Protein AF-A0A497CGJ6-F1 (afdb_monomer)

Radius of gyration: 29.82 Å; Cα contacts (8 Å, |Δi|>4): 47; chains: 1; bounding box: 66×27×75 Å

Sequence (103 aa):
MKKNKIKKVLIIVSIIITTILCTGYFGLKYLQHQLEKRITGCELESTNFLTRLPFEYINNWIVIKVKVAGSEKEFPFIFDTGAQTVLLDSLLNEIGSENYQSF

Foldseek 3Di:
DVVVVVVVVVVVVVVVVVVVVVVVVVVVVVVVVVVVCVVPPDPPPPVDPPDDFDWDQDPNFTWGWDDPLPDPHTDIDTDDPPDPFGDCPVVCVVPPVPRDDTD

pLDDT: mean 78.54, std 15.22, range [44.38, 96.25]

Solvent-accessible surface area (backbone atoms only — not comparable to full-atom values): 6709 Å² total; per-residue (Å²): 118,68,69,64,53,54,54,53,52,53,51,53,54,48,52,53,52,53,51,54,52,49,53,50,52,53,51,50,53,50,50,51,53,54,48,51,58,61,72,62,68,67,83,78,81,65,91,71,79,85,80,87,81,76,71,44,79,57,96,89,37,49,33,34,72,44,61,57,93,85,42,93,60,69,43,84,41,74,72,56,93,85,57,92,64,88,88,50,82,84,49,45,80,76,71,51,75,86,72,73,76,86,127

Secondary structure (DSSP, 8-state):
-HHHHHHHHHHHHHHHHHHHHHHHHHHHHHHHHHHHHHHT------S-------EEEETTEEEEEEE-TT-SSEEEEE--TT-SS---TTTHHHH-GGG----

Nearest PDB structures (foldseek):
  6o5b-assembly1_I  TM=5.246E-01  e=5.289E-01  Homo sapiens
  4xsj-assembly1_A  TM=4.040E-01  e=7.290E-01  Tequatrovirus T4
  5tuv-assembly3_A  TM=3.545E-01  e=9.498E+00  Homo sapiens

Mean predicted aligned error: 16.18 Å

Structure (mmCIF, N/CA/C/O backbone):
data_AF-A0A497CGJ6-F1
#
_entry.id   AF-A0A497CGJ6-F1
#
loop_
_atom_site.group_PDB
_atom_site.id
_atom_site.type_symbol
_atom_site.label_atom_id
_atom_site.label_alt_id
_atom_site.label_comp_id
_atom_site.label_asym_id
_atom_site.label_entity_id
_atom_site.label_seq_id
_atom_site.pdbx_PDB_ins_code
_atom_site.Cartn_x
_atom_site.Cartn_y
_atom_site.Cartn_z
_atom_site.occupancy
_atom_site.B_iso_or_equiv
_atom_site.auth_seq_id
_atom_site.auth_comp_id
_atom_site.auth_asym_id
_atom_site.auth_atom_id
_atom_site.pdbx_PDB_model_num
ATOM 1 N N . MET A 1 1 ? -47.723 1.012 46.953 1.00 55.25 1 MET A N 1
ATOM 2 C CA . MET A 1 1 ? -46.351 0.504 47.223 1.00 55.25 1 MET A CA 1
ATOM 3 C C . MET A 1 1 ? -45.653 -0.178 46.028 1.00 55.25 1 MET A C 1
ATOM 5 O O . MET A 1 1 ? -44.461 0.043 45.854 1.00 55.25 1 MET A O 1
ATOM 9 N N . LYS A 1 2 ? -46.346 -0.963 45.177 1.00 63.84 2 LYS A N 1
ATOM 10 C CA . LYS A 1 2 ? -45.746 -1.675 44.016 1.00 63.84 2 LYS A CA 1
ATOM 11 C C . LYS A 1 2 ? -45.122 -0.766 42.934 1.00 63.84 2 LYS A C 1
ATOM 13 O O . LYS A 1 2 ? -44.009 -1.038 42.500 1.00 63.84 2 LYS A O 1
ATOM 18 N N . LYS A 1 3 ? -45.776 0.343 42.547 1.00 71.56 3 LYS A N 1
ATOM 19 C CA . LYS A 1 3 ? -45.283 1.268 41.494 1.00 71.56 3 LYS A CA 1
ATOM 20 C C . LYS A 1 3 ? -43.902 1.874 41.793 1.00 71.56 3 LYS A C 1
ATOM 22 O O . LYS A 1 3 ? -43.073 1.963 40.894 1.00 71.56 3 LYS A O 1
ATOM 27 N N . ASN A 1 4 ? -43.624 2.230 43.049 1.00 76.69 4 ASN A N 1
ATOM 28 C CA . ASN A 1 4 ? -42.337 2.826 43.434 1.00 76.69 4 ASN A CA 1
ATOM 29 C C . ASN A 1 4 ? -41.193 1.801 43.412 1.00 76.69 4 ASN A C 1
ATOM 31 O O . ASN A 1 4 ? -40.062 2.165 43.107 1.00 76.69 4 ASN A O 1
ATOM 35 N N . LYS A 1 5 ? -41.483 0.519 43.681 1.00 82.38 5 LYS A N 1
ATOM 36 C CA . LYS A 1 5 ? -40.503 -0.568 43.530 1.00 82.38 5 LYS A CA 1
ATOM 37 C C . LYS A 1 5 ? -40.175 -0.816 42.053 1.00 82.38 5 LYS A C 1
ATOM 39 O O . LYS A 1 5 ? -39.005 -0.907 41.713 1.00 82.38 5 LYS A O 1
ATOM 44 N N . ILE A 1 6 ? -41.184 -0.821 41.178 1.00 87.81 6 ILE A N 1
ATOM 45 C CA . ILE A 1 6 ? -40.997 -0.993 39.724 1.00 87.81 6 ILE A CA 1
ATOM 46 C C . ILE A 1 6 ? -40.181 0.164 39.128 1.00 87.81 6 ILE A C 1
ATOM 48 O O . ILE A 1 6 ? -39.231 -0.082 38.391 1.00 87.81 6 ILE A O 1
ATOM 52 N N . LYS A 1 7 ? -40.477 1.421 39.501 1.00 86.50 7 LYS A N 1
ATOM 53 C CA . LYS A 1 7 ? -39.675 2.581 39.069 1.00 86.50 7 LYS A CA 1
ATOM 54 C C . LYS A 1 7 ? -38.205 2.462 39.485 1.00 86.50 7 LYS A C 1
ATOM 56 O O . LYS A 1 7 ? -37.333 2.728 38.670 1.00 86.50 7 LYS A O 1
ATOM 61 N N . LYS A 1 8 ? -37.923 2.031 40.721 1.00 87.50 8 LYS A N 1
ATOM 62 C CA . LYS A 1 8 ? -36.540 1.827 41.191 1.00 87.50 8 LYS A CA 1
ATOM 63 C C . LYS A 1 8 ? -35.803 0.758 40.379 1.00 87.50 8 LYS A C 1
ATOM 65 O O . LYS A 1 8 ? -34.655 0.977 40.018 1.00 87.50 8 LYS A O 1
ATOM 70 N N . VAL A 1 9 ? -36.466 -0.352 40.048 1.00 90.81 9 VAL A N 1
ATOM 71 C CA . VAL A 1 9 ? -35.876 -1.409 39.207 1.00 90.81 9 VAL A CA 1
ATOM 72 C C . VAL A 1 9 ? -35.558 -0.889 37.803 1.00 90.81 9 VAL A C 1
ATOM 74 O O . VAL A 1 9 ? -34.457 -1.117 37.315 1.00 90.81 9 VAL A O 1
ATOM 77 N N . LEU A 1 10 ? -36.467 -0.129 37.181 1.00 91.81 10 LEU A N 1
ATOM 78 C CA . LEU A 1 10 ? -36.228 0.457 35.855 1.00 91.81 10 LEU A CA 1
ATOM 79 C C . LEU A 1 10 ? -35.037 1.426 35.841 1.00 91.81 10 LEU A C 1
ATOM 81 O O . LEU A 1 10 ? -34.261 1.417 34.890 1.00 91.81 10 LEU A O 1
ATOM 85 N N . ILE A 1 11 ? -34.855 2.219 36.902 1.00 93.62 11 ILE A N 1
ATOM 86 C CA . ILE A 1 11 ? -33.701 3.123 37.033 1.00 93.62 11 ILE A CA 1
ATOM 87 C C . ILE A 1 11 ? -32.395 2.325 37.117 1.00 93.62 11 ILE A C 1
ATOM 89 O O . ILE A 1 11 ? -31.438 2.655 36.425 1.00 93.62 11 ILE A O 1
ATOM 93 N N . ILE A 1 12 ? -32.357 1.249 37.909 1.00 93.19 12 ILE A N 1
ATOM 94 C CA . ILE A 1 12 ? -31.159 0.402 38.040 1.00 93.19 12 ILE A CA 1
ATOM 95 C C . ILE A 1 12 ? -30.808 -0.249 36.697 1.00 93.19 12 ILE A C 1
ATOM 97 O O . ILE A 1 12 ? -29.654 -0.205 36.277 1.00 93.19 12 ILE A O 1
ATOM 101 N N . VAL A 1 13 ? -31.800 -0.798 35.991 1.00 94.00 13 VAL A N 1
ATOM 102 C CA . VAL A 1 13 ? -31.595 -1.403 34.665 1.00 94.00 13 VAL A CA 1
ATOM 103 C C . VAL A 1 13 ? -31.092 -0.367 33.660 1.00 94.00 13 VAL A C 1
ATOM 105 O O . VAL A 1 13 ? -30.150 -0.642 32.922 1.00 94.00 13 VAL A O 1
ATOM 108 N N . SER A 1 14 ? -31.658 0.842 33.671 1.00 94.06 14 SER A N 1
ATOM 109 C CA . SER A 1 14 ? -31.193 1.939 32.820 1.00 94.06 14 SER A CA 1
ATOM 110 C C . SER A 1 14 ? -29.734 2.295 33.101 1.00 94.06 14 SER A C 1
ATOM 112 O O . SER A 1 14 ? -28.964 2.412 32.155 1.00 94.06 14 SER A O 1
ATOM 114 N N . ILE A 1 15 ? -29.326 2.400 34.370 1.00 95.00 15 ILE A N 1
ATOM 115 C CA . ILE A 1 15 ? -27.932 2.691 34.736 1.00 95.00 15 ILE A CA 1
ATOM 116 C C . ILE A 1 15 ? -26.996 1.600 34.209 1.00 95.00 15 ILE A C 1
ATOM 118 O O . ILE A 1 15 ? -25.955 1.920 33.638 1.00 95.00 15 ILE A O 1
ATOM 122 N N . ILE A 1 16 ? -27.371 0.325 34.341 1.00 95.31 16 ILE A N 1
ATOM 123 C CA . ILE A 1 16 ? -26.554 -0.797 33.858 1.00 95.31 16 ILE A CA 1
ATOM 124 C C . ILE A 1 16 ? -26.377 -0.719 32.336 1.00 95.31 16 ILE A C 1
ATOM 126 O O . ILE A 1 16 ? -25.249 -0.791 31.851 1.00 95.31 16 ILE A O 1
ATOM 130 N N . ILE A 1 17 ? -27.464 -0.504 31.590 1.00 95.31 17 ILE A N 1
ATOM 131 C CA . ILE A 1 17 ? -27.425 -0.390 30.124 1.00 95.31 17 ILE A CA 1
ATOM 132 C C . ILE A 1 17 ? -26.540 0.785 29.696 1.00 95.31 17 ILE A C 1
ATOM 134 O O . ILE A 1 17 ? -25.660 0.614 28.854 1.00 95.31 17 ILE A O 1
ATOM 138 N N . THR A 1 18 ? -26.720 1.959 30.304 1.00 94.88 18 THR A N 1
ATOM 139 C CA . THR A 1 18 ? -25.905 3.141 29.993 1.00 94.88 18 THR A CA 1
ATOM 140 C C . THR A 1 18 ? -24.429 2.887 30.287 1.00 94.88 18 THR A C 1
ATOM 142 O O . THR A 1 18 ? -23.571 3.283 29.505 1.00 94.88 18 THR A O 1
ATOM 145 N N . THR A 1 19 ? -24.120 2.177 31.374 1.00 95.25 19 THR A N 1
ATOM 146 C CA . THR A 1 19 ? -22.733 1.849 31.733 1.00 95.25 19 THR A CA 1
ATOM 147 C C . THR A 1 19 ? -22.082 0.955 30.676 1.00 95.25 19 THR A C 1
ATOM 149 O O . THR A 1 19 ? -20.967 1.248 30.249 1.00 95.25 19 THR A O 1
ATOM 152 N N . ILE A 1 20 ? -22.788 -0.080 30.205 1.00 95.62 20 ILE A N 1
ATOM 153 C CA . ILE A 1 20 ? -22.309 -0.996 29.153 1.00 95.62 20 ILE A CA 1
ATOM 154 C C . ILE A 1 20 ? -22.101 -0.255 27.823 1.00 95.62 20 ILE A C 1
ATOM 156 O O . ILE A 1 20 ? -21.100 -0.465 27.139 1.00 95.62 20 ILE A O 1
ATOM 160 N N . LEU A 1 21 ? -23.027 0.636 27.456 1.00 94.75 21 LEU A N 1
ATOM 161 C CA . LEU A 1 21 ? -22.911 1.430 26.230 1.00 94.75 21 LEU A CA 1
ATOM 162 C C . LEU A 1 21 ? -21.726 2.400 26.291 1.00 94.75 21 LEU A C 1
ATOM 164 O O . LEU A 1 21 ? -20.966 2.500 25.327 1.00 94.75 21 LEU A O 1
ATOM 168 N N . CYS A 1 22 ? -21.529 3.076 27.427 1.00 95.19 22 CYS A N 1
ATOM 169 C CA . CYS A 1 22 ? -20.398 3.976 27.626 1.00 95.19 22 CYS A CA 1
ATOM 170 C C . CYS A 1 22 ? -19.062 3.232 27.538 1.00 95.19 22 CYS A C 1
ATOM 172 O O . CYS A 1 22 ? -18.181 3.665 26.797 1.00 95.19 22 CYS A O 1
ATOM 174 N N . THR A 1 23 ? -18.899 2.109 28.246 1.00 94.50 23 THR A N 1
ATOM 175 C CA . THR A 1 23 ? -17.643 1.342 28.200 1.00 94.50 23 THR A CA 1
ATOM 176 C C . THR A 1 23 ? -17.354 0.806 26.799 1.00 94.50 23 THR A C 1
ATOM 178 O O . THR A 1 23 ? -16.214 0.907 26.345 1.00 94.50 23 THR A O 1
ATOM 181 N N . GLY A 1 24 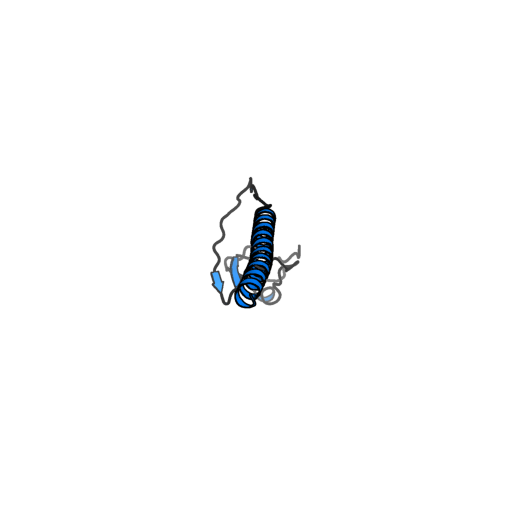? -18.374 0.330 26.078 1.00 94.44 24 GLY A N 1
ATOM 182 C CA . GLY A 1 24 ? -18.246 -0.075 24.677 1.00 94.44 24 GLY A CA 1
ATOM 183 C C . GLY A 1 24 ? -17.797 1.070 23.764 1.00 94.44 24 GLY A C 1
ATOM 184 O O . GLY A 1 24 ? -16.846 0.909 22.999 1.00 94.44 24 GLY A O 1
ATOM 185 N N . TYR A 1 25 ? -18.419 2.247 23.884 1.00 96.25 25 TYR A N 1
ATOM 186 C CA . TYR A 1 25 ? -18.057 3.428 23.092 1.00 96.25 25 TYR A CA 1
ATOM 18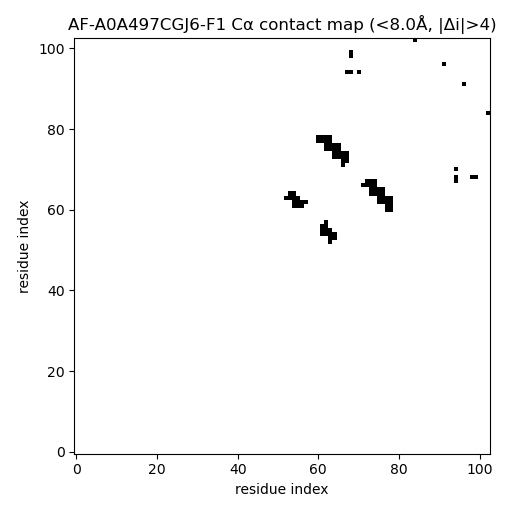7 C C . TYR A 1 25 ? -16.621 3.902 23.365 1.00 96.25 25 TYR A C 1
ATOM 189 O O . TYR A 1 25 ? -15.854 4.132 22.426 1.00 96.25 25 TYR A O 1
ATOM 197 N N . PHE A 1 26 ? -16.225 3.999 24.640 1.00 95.88 26 PHE A N 1
ATOM 198 C CA . PHE A 1 26 ? -14.858 4.372 25.014 1.00 95.88 26 PHE A CA 1
ATOM 199 C C . PHE A 1 26 ? -13.827 3.346 24.529 1.00 95.88 26 PHE A C 1
ATOM 201 O O . PHE A 1 26 ? -12.773 3.741 24.029 1.00 95.88 26 PHE A O 1
ATOM 208 N N . GLY A 1 27 ? -14.137 2.048 24.611 1.00 94.81 27 GLY A N 1
ATOM 209 C CA . GLY A 1 27 ? -13.287 0.985 24.071 1.00 94.81 27 GLY A CA 1
ATOM 210 C C . GLY A 1 27 ? -13.093 1.100 22.557 1.00 94.81 27 GLY A C 1
ATOM 211 O O . GLY A 1 27 ? -11.964 1.009 22.075 1.00 94.81 27 GLY A O 1
ATOM 212 N N . LEU A 1 28 ? -14.167 1.387 21.813 1.00 94.38 28 LEU A N 1
ATOM 213 C CA . LEU A 1 28 ? -14.106 1.577 20.362 1.00 94.38 28 LEU A CA 1
ATOM 214 C C . LEU A 1 28 ? -13.241 2.787 19.986 1.00 94.38 28 LEU A C 1
ATOM 216 O O . LEU A 1 28 ? -12.395 2.694 19.098 1.00 94.38 28 LEU A O 1
ATOM 220 N N . LYS A 1 29 ? -13.410 3.910 20.697 1.00 94.44 29 LYS A N 1
ATOM 221 C CA . LYS A 1 29 ? -12.600 5.120 20.494 1.00 94.44 29 LYS A CA 1
ATOM 222 C C . LYS A 1 29 ? -11.125 4.901 20.820 1.00 94.44 29 LYS A C 1
ATOM 224 O O . LYS A 1 29 ? -10.267 5.380 20.084 1.00 94.44 29 LYS A O 1
ATOM 229 N N . TYR A 1 30 ? -10.826 4.164 21.887 1.00 93.69 30 TYR A N 1
ATOM 230 C CA . TYR A 1 30 ? -9.454 3.799 22.233 1.00 93.69 30 TYR A CA 1
ATOM 231 C C . TYR A 1 30 ? -8.811 2.924 21.151 1.00 93.69 30 TYR A C 1
ATOM 233 O O . TYR A 1 30 ? -7.675 3.177 20.750 1.00 93.69 30 TYR A O 1
ATOM 241 N N . LEU A 1 31 ? -9.547 1.930 20.642 1.00 90.75 31 LEU A N 1
ATOM 242 C CA . LEU A 1 31 ? -9.069 1.067 19.565 1.00 90.75 31 LEU A CA 1
ATOM 243 C C . LEU A 1 31 ? -8.834 1.863 18.276 1.00 90.75 31 LEU A C 1
ATOM 245 O O . LEU A 1 31 ? -7.782 1.707 17.664 1.00 90.75 31 LEU A O 1
ATOM 249 N N . GLN A 1 32 ? -9.764 2.750 17.906 1.00 89.06 32 GLN A N 1
ATOM 250 C CA . GLN A 1 32 ? -9.613 3.638 16.752 1.00 89.06 32 GLN A CA 1
ATOM 251 C C . GLN A 1 32 ? -8.338 4.485 16.870 1.00 89.06 32 GLN A C 1
ATOM 253 O O . GLN A 1 32 ? -7.542 4.513 15.941 1.00 89.06 32 GLN A O 1
ATOM 258 N N . HIS A 1 33 ? -8.094 5.101 18.030 1.00 85.62 33 HIS A N 1
ATOM 259 C CA . HIS A 1 33 ? -6.891 5.909 18.264 1.00 85.62 33 HIS A CA 1
ATOM 260 C C . HIS A 1 33 ? -5.596 5.092 18.179 1.00 85.62 33 HIS A C 1
ATOM 262 O O . HIS A 1 33 ? -4.591 5.552 17.640 1.00 85.62 33 HIS A O 1
ATOM 268 N N . GLN A 1 34 ? -5.600 3.865 18.705 1.00 84.75 34 GLN A N 1
ATOM 269 C CA . GLN A 1 34 ? -4.443 2.970 18.612 1.00 84.75 34 GLN A CA 1
ATOM 270 C C . GLN A 1 34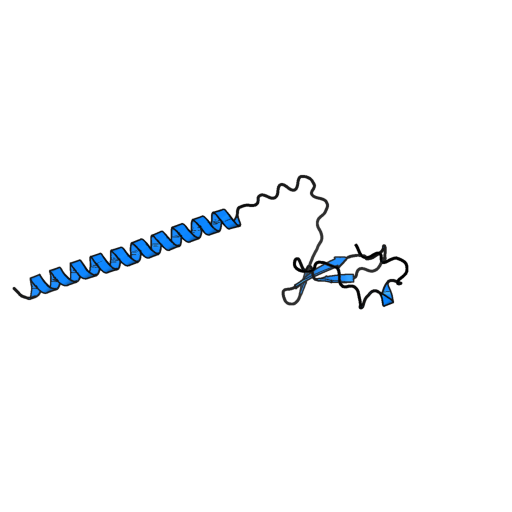 ? -4.197 2.494 17.177 1.00 84.75 34 GLN A C 1
ATOM 272 O O . GLN A 1 34 ? -3.043 2.360 16.773 1.00 84.75 34 GLN A O 1
ATOM 277 N N . LEU A 1 35 ? -5.262 2.248 16.410 1.00 79.56 35 LEU A N 1
ATOM 278 C CA . LEU A 1 35 ? -5.171 1.914 14.991 1.00 79.56 35 LEU A CA 1
ATOM 279 C C . LEU A 1 35 ? -4.641 3.100 14.189 1.00 79.56 35 LEU A C 1
ATOM 281 O O . LEU A 1 35 ? -3.690 2.917 13.440 1.00 79.56 35 LEU A O 1
ATOM 285 N N . GLU A 1 36 ? -5.174 4.304 14.402 1.00 77.06 36 GLU A N 1
ATOM 286 C CA . GLU A 1 36 ? -4.684 5.530 13.765 1.00 77.06 36 GLU A CA 1
ATOM 287 C C . GLU A 1 36 ? -3.189 5.718 14.038 1.00 77.06 36 GLU A C 1
ATOM 289 O O . GLU A 1 36 ? -2.426 5.831 13.088 1.00 77.06 36 GLU A O 1
ATOM 294 N N . LYS A 1 37 ? -2.740 5.609 15.297 1.00 70.31 37 LYS A N 1
ATOM 295 C CA . LYS A 1 37 ? -1.312 5.690 15.661 1.00 70.31 37 LYS A CA 1
ATOM 296 C C . LYS A 1 37 ? -0.427 4.613 15.034 1.00 70.31 37 LYS A C 1
ATOM 298 O O . LYS A 1 37 ? 0.747 4.865 14.783 1.00 70.31 37 LYS A O 1
ATOM 303 N N . ARG A 1 38 ? -0.944 3.395 14.848 1.00 68.31 38 ARG A N 1
ATOM 304 C CA . ARG A 1 38 ? -0.187 2.299 14.220 1.00 68.31 38 ARG A CA 1
ATOM 305 C C . ARG A 1 38 ? -0.141 2.436 12.701 1.00 68.3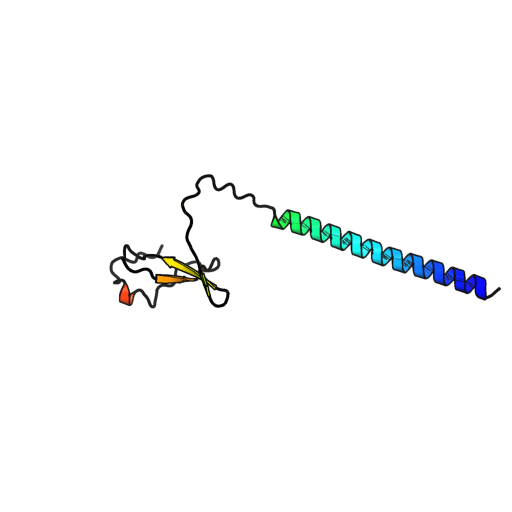1 38 ARG A C 1
ATOM 307 O O . ARG A 1 38 ? 0.869 2.077 12.109 1.00 68.31 38 ARG A O 1
ATOM 314 N N . ILE A 1 39 ? -1.202 2.957 12.087 1.00 63.94 39 ILE A N 1
ATOM 315 C CA . ILE A 1 39 ? -1.283 3.204 10.641 1.00 63.94 39 ILE A CA 1
ATOM 316 C C . ILE A 1 39 ? -0.448 4.433 10.253 1.00 63.94 39 ILE A C 1
ATOM 318 O O . ILE A 1 39 ? 0.180 4.424 9.201 1.00 63.94 39 ILE A O 1
ATOM 322 N N . THR A 1 40 ? -0.366 5.457 11.107 1.00 58.56 40 THR A N 1
ATOM 323 C CA . THR A 1 40 ? 0.473 6.648 10.871 1.00 58.56 40 THR A CA 1
ATOM 324 C C . THR A 1 40 ? 1.946 6.458 11.249 1.00 58.56 40 THR A C 1
ATOM 326 O O . THR A 1 40 ? 2.732 7.396 11.163 1.00 58.56 40 THR A O 1
ATOM 329 N N . GLY A 1 41 ? 2.356 5.244 11.627 1.00 53.00 41 GLY A N 1
ATOM 330 C CA . GLY A 1 41 ? 3.705 4.915 12.096 1.00 53.00 41 GLY A CA 1
ATOM 331 C C . GLY A 1 41 ? 4.789 4.804 11.018 1.00 53.00 41 GLY A C 1
ATOM 332 O O . GLY A 1 41 ? 5.715 4.015 11.191 1.00 53.00 41 GLY A O 1
ATOM 333 N N . CYS A 1 42 ? 4.692 5.555 9.921 1.00 55.44 42 CYS A N 1
ATOM 334 C CA . CYS A 1 42 ? 5.794 5.751 8.979 1.00 55.44 42 CYS A CA 1
ATOM 335 C C . CYS A 1 42 ? 5.660 7.115 8.298 1.00 55.44 42 CYS A C 1
ATOM 337 O O . CYS A 1 42 ? 5.015 7.247 7.260 1.00 55.44 42 CYS A O 1
ATOM 339 N N . GLU A 1 43 ? 6.319 8.127 8.856 1.00 52.38 43 GLU A N 1
ATOM 340 C CA . GLU A 1 43 ? 6.799 9.235 8.036 1.00 52.38 43 GLU A CA 1
ATOM 341 C C . GLU A 1 43 ? 8.035 8.726 7.291 1.00 52.38 43 GLU A C 1
ATOM 343 O O . GLU A 1 43 ? 9.142 8.671 7.822 1.00 52.38 43 GLU A O 1
ATOM 348 N N . LEU A 1 44 ? 7.822 8.259 6.061 1.00 55.75 44 LEU A N 1
ATOM 349 C CA . LEU A 1 44 ? 8.910 8.011 5.124 1.00 55.75 44 LEU A CA 1
ATOM 350 C C . LEU A 1 44 ? 9.460 9.373 4.691 1.00 55.75 44 LEU A C 1
ATOM 352 O O . LEU A 1 44 ? 9.015 9.946 3.696 1.00 55.75 44 LEU A O 1
ATOM 356 N N . GLU A 1 45 ? 10.437 9.895 5.432 1.00 54.53 45 GLU A N 1
ATOM 357 C CA . GLU A 1 45 ? 11.329 10.927 4.904 1.00 54.53 45 GLU A CA 1
ATOM 358 C C . GLU A 1 45 ? 12.174 10.302 3.788 1.00 54.53 45 GLU A C 1
ATOM 360 O O . GLU A 1 45 ? 13.263 9.764 3.994 1.00 54.53 45 GLU A O 1
ATOM 365 N N . SER A 1 46 ? 11.640 10.341 2.566 1.00 57.72 46 SER A N 1
ATOM 366 C CA . SER A 1 46 ? 12.421 10.076 1.366 1.00 57.72 46 SER A CA 1
ATOM 367 C C . SER A 1 46 ? 13.316 11.286 1.120 1.00 57.72 46 SER A C 1
ATOM 369 O O . SER A 1 46 ? 12.928 12.255 0.471 1.00 57.72 46 SER A O 1
ATOM 371 N N . THR A 1 47 ? 14.530 11.240 1.662 1.00 64.44 47 THR A N 1
ATOM 372 C CA . THR A 1 47 ? 15.561 12.264 1.433 1.00 64.44 47 THR A CA 1
ATOM 373 C C . THR A 1 47 ? 16.019 12.324 -0.029 1.00 64.44 47 THR A C 1
ATOM 375 O O . THR A 1 47 ? 16.624 13.308 -0.438 1.00 64.44 47 THR A O 1
ATOM 378 N N . ASN A 1 48 ? 15.685 11.307 -0.833 1.00 69.44 48 ASN A N 1
ATOM 379 C CA . ASN A 1 48 ? 16.002 11.210 -2.255 1.00 69.44 48 ASN A CA 1
ATOM 380 C C . ASN A 1 48 ? 14.755 10.846 -3.065 1.00 69.44 48 ASN A C 1
ATOM 382 O O . ASN A 1 48 ? 14.595 9.718 -3.535 1.00 69.44 48 ASN A O 1
ATOM 386 N N . PHE A 1 49 ? 13.866 11.819 -3.245 1.00 74.19 49 PHE A N 1
ATOM 387 C CA . PHE A 1 49 ? 12.811 11.706 -4.241 1.00 74.19 49 PHE A CA 1
ATOM 388 C C . PHE A 1 49 ? 13.441 11.604 -5.641 1.00 74.19 49 PHE A C 1
ATOM 390 O O . PHE A 1 49 ? 13.969 12.586 -6.158 1.00 74.19 49 PHE A O 1
ATOM 397 N N . LEU A 1 50 ? 13.407 10.411 -6.245 1.00 79.75 50 LEU A N 1
ATOM 398 C CA . LEU A 1 50 ? 14.018 10.171 -7.557 1.00 79.75 50 LEU A CA 1
ATOM 399 C C . LEU A 1 50 ? 13.149 10.701 -8.699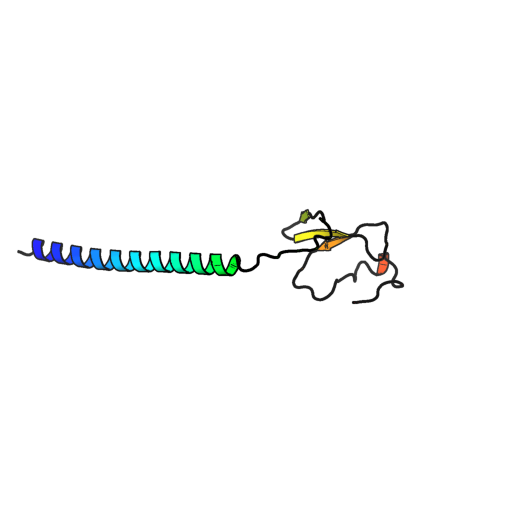 1.00 79.75 50 LEU A C 1
ATOM 401 O O . LEU A 1 50 ? 13.633 11.412 -9.575 1.00 79.75 50 LEU A O 1
ATOM 405 N N . THR A 1 51 ? 11.868 10.325 -8.726 1.00 81.00 51 THR A N 1
ATOM 406 C CA . THR A 1 51 ? 10.977 10.648 -9.844 1.00 81.00 51 THR A CA 1
ATOM 407 C C . THR A 1 51 ? 9.503 10.455 -9.489 1.00 81.00 51 THR A C 1
ATOM 409 O O . THR A 1 51 ? 9.159 9.747 -8.540 1.00 81.00 51 THR A O 1
ATOM 412 N N . ARG A 1 52 ? 8.619 11.068 -10.285 1.00 82.62 52 ARG A N 1
ATOM 413 C CA . ARG A 1 52 ? 7.177 10.802 -10.293 1.00 82.62 52 ARG A CA 1
ATOM 414 C C . ARG A 1 52 ? 6.840 9.994 -11.540 1.00 82.62 52 ARG A C 1
ATOM 416 O O . ARG A 1 52 ? 7.052 10.478 -12.647 1.00 82.62 52 ARG A O 1
ATOM 423 N N . LEU A 1 53 ? 6.259 8.812 -11.358 1.00 85.06 53 LEU A N 1
ATOM 424 C CA . LEU A 1 53 ? 5.769 7.989 -12.462 1.00 85.06 53 LEU A CA 1
ATOM 425 C C . LEU A 1 53 ? 4.242 8.107 -12.570 1.00 85.06 53 LEU A C 1
ATOM 427 O O . LEU A 1 53 ? 3.557 7.941 -11.556 1.00 85.06 53 LEU A O 1
ATOM 431 N N . PRO A 1 54 ? 3.692 8.414 -13.758 1.00 89.88 54 PRO A N 1
ATOM 432 C CA . PRO A 1 54 ? 2.256 8.339 -13.979 1.00 89.88 54 PRO A CA 1
ATOM 433 C C . PRO A 1 54 ? 1.794 6.875 -13.962 1.00 89.88 54 PRO A C 1
ATOM 435 O O . PRO A 1 54 ? 2.519 5.976 -14.388 1.00 89.88 54 PRO A O 1
ATOM 438 N N . PHE A 1 55 ? 0.572 6.646 -13.489 1.00 93.62 55 PHE A N 1
ATOM 439 C CA . PHE A 1 55 ? -0.056 5.328 -13.474 1.00 93.62 55 PHE A CA 1
ATOM 440 C C . PHE A 1 55 ? -1.549 5.440 -13.789 1.00 93.62 55 PHE A C 1
ATOM 442 O O . PHE A 1 55 ? -2.154 6.505 -13.632 1.00 93.62 55 PHE A O 1
ATOM 449 N N . GLU A 1 56 ? -2.140 4.331 -14.218 1.00 93.81 56 GLU A N 1
ATOM 450 C CA . GLU A 1 56 ? -3.565 4.205 -14.520 1.00 93.81 56 GLU A CA 1
ATOM 451 C C . GLU A 1 56 ? -4.201 3.146 -13.609 1.00 93.81 56 GLU A C 1
ATOM 453 O O . GLU A 1 56 ? -3.583 2.126 -13.304 1.00 93.81 56 GLU A O 1
ATOM 458 N N . TYR A 1 57 ? -5.445 3.376 -13.182 1.00 94.38 57 TYR A N 1
ATOM 459 C CA . TYR A 1 57 ? -6.256 2.352 -12.522 1.00 94.38 57 TYR A CA 1
ATOM 460 C C . TYR A 1 57 ? -7.094 1.613 -13.564 1.00 94.38 57 TYR A C 1
ATOM 462 O O . TYR A 1 57 ? -8.014 2.192 -14.142 1.00 94.38 57 TYR A O 1
ATOM 470 N N . ILE A 1 58 ? -6.810 0.328 -13.772 1.00 90.38 58 ILE A N 1
ATOM 471 C CA . ILE A 1 58 ? -7.543 -0.527 -14.714 1.00 90.38 58 ILE A CA 1
ATOM 472 C C . ILE A 1 58 ? -8.045 -1.745 -13.946 1.00 90.38 58 ILE A C 1
ATOM 474 O O . ILE A 1 58 ? -7.247 -2.542 -13.467 1.00 90.38 58 ILE A O 1
ATOM 478 N N . ASN A 1 59 ? -9.366 -1.900 -13.809 1.00 90.88 59 ASN A N 1
ATOM 479 C CA . ASN A 1 59 ? -9.982 -3.017 -13.072 1.00 90.88 59 ASN A CA 1
ATOM 480 C C . ASN A 1 59 ? -9.392 -3.213 -11.660 1.00 90.88 59 ASN A C 1
ATOM 482 O O . ASN A 1 59 ? -9.110 -4.337 -11.254 1.00 90.88 59 ASN A O 1
ATOM 486 N N . ASN A 1 60 ? -9.180 -2.111 -10.935 1.00 89.88 60 ASN A N 1
ATOM 487 C CA . ASN A 1 60 ? -8.569 -2.061 -9.599 1.00 89.88 60 ASN A CA 1
ATOM 488 C C . ASN A 1 60 ? -7.075 -2.425 -9.534 1.00 89.88 60 ASN A C 1
ATOM 490 O O . ASN A 1 60 ? -6.514 -2.469 -8.441 1.00 89.88 60 ASN A O 1
ATOM 494 N N . TRP A 1 61 ? -6.412 -2.607 -10.672 1.00 89.19 61 TRP A N 1
ATOM 495 C CA . TRP A 1 61 ? -4.963 -2.755 -10.743 1.00 89.19 61 TRP A CA 1
ATOM 496 C C . TRP A 1 61 ? -4.299 -1.404 -10.974 1.00 89.19 61 TRP A C 1
ATOM 498 O O . TRP A 1 61 ? -4.785 -0.597 -11.769 1.00 89.19 61 TRP A O 1
ATOM 508 N N . ILE A 1 62 ? -3.173 -1.174 -10.299 1.00 92.94 62 ILE A N 1
ATOM 509 C CA . ILE A 1 62 ? -2.266 -0.071 -10.617 1.00 92.94 62 ILE A CA 1
ATOM 510 C C . ILE A 1 62 ? -1.421 -0.525 -11.802 1.00 92.94 62 ILE A C 1
ATOM 512 O O . ILE A 1 62 ? -0.649 -1.477 -11.682 1.00 92.94 62 ILE A O 1
ATOM 516 N N . VAL A 1 63 ? -1.577 0.145 -12.940 1.00 91.81 63 VAL A N 1
ATOM 517 C CA . VAL A 1 63 ? -0.832 -0.145 -14.164 1.00 91.81 63 VAL A CA 1
ATOM 518 C C . VAL A 1 63 ? 0.138 0.993 -14.450 1.00 91.81 63 VAL A C 1
ATOM 520 O O . VAL A 1 63 ? -0.260 2.155 -14.551 1.00 91.81 63 VAL A O 1
ATOM 523 N N . ILE A 1 64 ? 1.414 0.651 -14.599 1.00 92.31 64 ILE A N 1
ATOM 524 C CA . ILE A 1 64 ? 2.492 1.572 -14.964 1.00 92.31 64 ILE A CA 1
ATOM 525 C C . ILE A 1 64 ? 3.000 1.246 -16.366 1.00 92.31 64 ILE A C 1
ATOM 527 O O . ILE A 1 64 ? 3.081 0.080 -16.748 1.00 92.31 64 ILE A O 1
ATOM 531 N N . LYS A 1 65 ? 3.345 2.273 -17.144 1.00 89.81 65 LYS A N 1
ATOM 532 C CA . LYS A 1 65 ? 3.978 2.109 -18.458 1.00 89.81 65 LYS A CA 1
ATOM 533 C C . LYS A 1 65 ? 5.477 2.309 -18.300 1.00 89.81 65 LYS A C 1
ATOM 535 O O . LYS A 1 65 ? 5.903 3.360 -17.827 1.00 89.81 65 LYS A O 1
ATOM 540 N N . VAL A 1 66 ? 6.267 1.296 -18.647 1.00 85.88 66 VAL A N 1
ATOM 541 C CA . VAL A 1 66 ? 7.731 1.339 -18.513 1.00 85.88 66 VAL A CA 1
ATOM 542 C C . VAL A 1 66 ? 8.420 0.829 -19.775 1.00 85.88 66 VAL A C 1
ATOM 544 O O . VAL A 1 66 ? 7.917 -0.061 -20.462 1.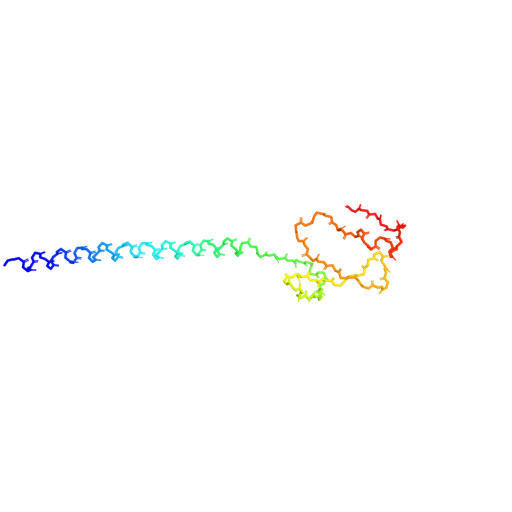00 85.88 66 VAL A O 1
ATOM 547 N N . LYS A 1 67 ? 9.587 1.398 -20.080 1.00 84.50 67 LYS A N 1
ATOM 548 C CA . LYS A 1 67 ? 10.513 0.890 -21.100 1.00 84.50 67 LYS A CA 1
ATOM 549 C C . LYS A 1 67 ? 11.356 -0.230 -20.488 1.00 84.50 67 LYS A C 1
ATOM 551 O O . LYS A 1 67 ? 11.851 -0.072 -19.372 1.00 84.50 67 LYS A O 1
ATOM 556 N N . VAL A 1 68 ? 11.541 -1.339 -21.199 1.00 80.88 68 VAL A N 1
ATOM 557 C CA . VAL A 1 68 ? 12.289 -2.508 -20.701 1.00 80.88 68 VAL A CA 1
ATOM 558 C C . VAL A 1 68 ? 13.556 -2.684 -21.529 1.00 80.88 68 VAL A C 1
ATOM 560 O O . VAL A 1 68 ? 13.509 -2.575 -22.746 1.00 80.88 68 VAL A O 1
ATOM 563 N N . ALA A 1 69 ? 14.695 -2.951 -20.882 1.00 75.06 69 ALA A N 1
ATOM 564 C CA . ALA A 1 69 ? 15.972 -3.226 -21.557 1.00 75.06 69 ALA A CA 1
ATOM 565 C C . ALA A 1 69 ? 16.384 -2.168 -22.611 1.00 75.06 69 ALA A C 1
ATOM 567 O O . ALA A 1 69 ? 16.968 -2.493 -23.640 1.00 75.06 69 ALA A O 1
ATOM 568 N N . GLY A 1 70 ? 16.057 -0.891 -22.371 1.00 73.69 70 GLY A N 1
ATOM 569 C CA . GLY A 1 70 ? 16.355 0.200 -23.306 1.00 73.69 70 GLY A CA 1
ATOM 570 C C . GLY A 1 70 ? 15.456 0.247 -24.547 1.00 73.69 70 GLY A C 1
ATOM 571 O O . GLY A 1 70 ? 15.771 0.973 -25.486 1.00 73.69 70 GLY A O 1
ATOM 572 N N . SER A 1 71 ? 14.342 -0.494 -24.571 1.00 78.75 71 SER A N 1
ATOM 573 C CA . SER A 1 71 ? 13.370 -0.441 -25.663 1.00 78.75 71 SER A CA 1
ATOM 574 C C . SER A 1 71 ? 12.770 0.955 -25.820 1.00 78.75 71 SER A C 1
ATOM 576 O O . SER A 1 71 ? 12.418 1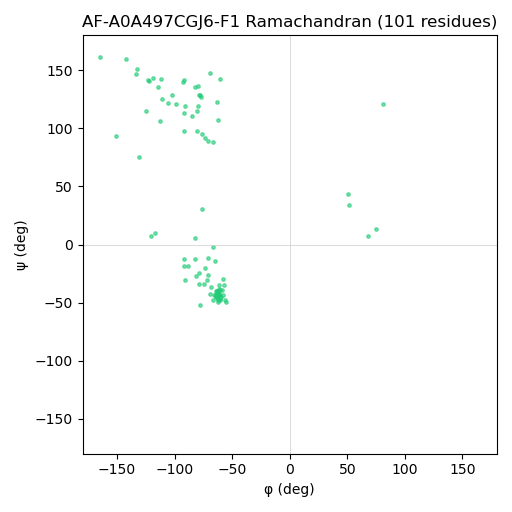.608 -24.840 1.00 78.75 71 SER A O 1
ATOM 578 N N . GLU A 1 72 ? 12.536 1.390 -27.060 1.00 80.69 72 GLU A N 1
ATOM 579 C CA . GLU A 1 72 ? 11.769 2.622 -27.304 1.00 80.69 72 GLU A CA 1
ATOM 580 C C . GLU A 1 72 ? 10.268 2.453 -27.037 1.00 80.69 72 GLU A C 1
ATOM 582 O O . GLU A 1 72 ? 9.558 3.429 -26.792 1.00 80.69 72 GLU A O 1
ATOM 587 N N . LYS A 1 73 ? 9.790 1.204 -27.043 1.00 82.12 73 LYS A N 1
ATOM 588 C CA . LYS A 1 73 ? 8.408 0.832 -26.734 1.00 82.12 73 LYS A CA 1
ATOM 589 C C . LYS A 1 73 ? 8.186 0.814 -25.222 1.00 82.12 73 LYS A C 1
ATOM 591 O O . LYS A 1 73 ? 9.009 0.281 -24.477 1.00 82.12 73 LYS A O 1
ATOM 596 N N . GLU A 1 74 ? 7.057 1.367 -24.795 1.00 85.12 74 GLU A N 1
ATOM 597 C CA . GLU A 1 74 ? 6.554 1.237 -23.429 1.00 85.12 74 GLU A CA 1
ATOM 598 C C . GLU A 1 74 ? 5.617 0.036 -23.319 1.00 85.12 74 GLU A C 1
ATOM 600 O O . GLU A 1 74 ? 4.798 -0.220 -24.208 1.00 85.12 74 GLU A O 1
ATOM 605 N N . PHE A 1 75 ? 5.714 -0.672 -22.200 1.00 84.94 75 PHE A N 1
ATOM 606 C CA . PHE A 1 75 ? 4.899 -1.837 -21.901 1.00 84.94 75 PHE A CA 1
ATOM 607 C C . PHE A 1 75 ? 4.121 -1.622 -20.598 1.00 84.94 75 PHE A C 1
ATOM 609 O O . PHE A 1 75 ? 4.664 -1.035 -19.655 1.00 84.94 75 PHE A O 1
ATOM 616 N N . PRO A 1 76 ? 2.854 -2.066 -20.530 1.00 86.75 76 PRO A N 1
ATOM 617 C CA . PRO A 1 76 ? 2.060 -1.981 -19.316 1.00 86.75 76 PRO A CA 1
ATOM 618 C C . PRO A 1 76 ? 2.466 -3.082 -18.330 1.00 86.75 76 PRO A C 1
ATOM 620 O O . PRO A 1 76 ? 2.468 -4.262 -18.675 1.00 86.75 76 PRO A O 1
ATOM 623 N N . PHE A 1 77 ? 2.744 -2.697 -17.089 1.00 88.00 77 PHE A N 1
ATOM 624 C CA . PHE A 1 77 ? 3.017 -3.607 -15.980 1.00 88.00 77 PHE A CA 1
ATOM 625 C C . PHE A 1 77 ? 2.058 -3.353 -14.830 1.00 88.00 77 PHE A C 1
ATOM 627 O O . PHE A 1 77 ? 1.732 -2.208 -14.517 1.00 88.00 77 PHE A O 1
ATOM 634 N N . ILE A 1 78 ? 1.635 -4.435 -14.182 1.00 90.19 78 ILE A N 1
ATOM 635 C CA . ILE A 1 78 ? 0.892 -4.363 -12.929 1.00 90.19 78 ILE A CA 1
ATOM 636 C C . ILE A 1 78 ? 1.895 -4.097 -11.809 1.00 90.19 78 ILE A C 1
ATOM 638 O O . ILE A 1 78 ? 2.895 -4.802 -11.678 1.00 90.19 78 ILE A O 1
ATOM 642 N N . PHE A 1 79 ? 1.621 -3.080 -11.001 1.00 89.19 79 PHE A N 1
ATOM 643 C CA . PHE A 1 79 ? 2.398 -2.804 -9.805 1.00 89.1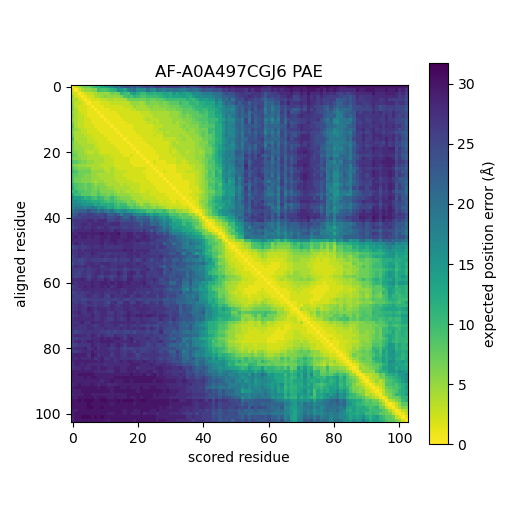9 79 PHE A CA 1
ATOM 644 C C . PHE A 1 79 ? 1.945 -3.737 -8.674 1.00 89.19 79 PHE A C 1
ATOM 646 O O . PHE A 1 79 ? 0.936 -3.484 -8.014 1.00 89.19 79 PHE A O 1
ATOM 653 N N . ASP A 1 80 ? 2.683 -4.829 -8.481 1.00 87.31 80 ASP A N 1
ATOM 654 C CA . ASP A 1 80 ? 2.412 -5.850 -7.470 1.00 87.31 80 ASP A CA 1
ATOM 655 C C . ASP A 1 80 ? 3.504 -5.851 -6.392 1.00 87.31 80 ASP A C 1
ATOM 657 O O . ASP A 1 80 ? 4.619 -6.321 -6.609 1.00 87.31 80 ASP A O 1
ATOM 661 N N . THR A 1 81 ? 3.183 -5.335 -5.203 1.00 85.44 81 THR A N 1
ATOM 662 C CA . THR A 1 81 ? 4.113 -5.311 -4.061 1.00 85.44 81 THR A CA 1
ATOM 663 C C . THR A 1 81 ? 4.360 -6.694 -3.448 1.00 85.44 81 THR A C 1
ATOM 665 O O . THR A 1 81 ? 5.233 -6.823 -2.592 1.00 85.44 81 THR A O 1
ATOM 668 N N . GLY A 1 82 ? 3.567 -7.707 -3.814 1.00 83.19 82 GLY A N 1
ATOM 669 C CA . GLY A 1 82 ? 3.726 -9.093 -3.368 1.00 83.19 82 GLY A CA 1
ATOM 670 C C . GLY A 1 82 ? 4.597 -9.944 -4.295 1.00 83.19 82 GLY A C 1
ATOM 671 O O . GLY A 1 82 ? 5.012 -11.037 -3.901 1.00 83.19 82 GLY A O 1
ATOM 672 N N . ALA A 1 83 ? 4.897 -9.459 -5.501 1.00 79.19 83 ALA A N 1
ATOM 673 C CA . ALA A 1 83 ? 5.758 -10.153 -6.445 1.00 79.19 83 ALA A CA 1
ATOM 674 C C . ALA A 1 83 ? 7.235 -9.999 -6.048 1.00 79.19 83 ALA A C 1
ATOM 676 O O . ALA A 1 83 ? 7.736 -8.892 -5.867 1.00 79.19 83 ALA A O 1
ATOM 677 N N . GLN A 1 84 ? 7.945 -11.124 -5.924 1.00 71.25 84 GLN A N 1
ATOM 678 C CA . GLN A 1 84 ? 9.391 -11.128 -5.655 1.00 71.25 84 GLN A CA 1
ATOM 679 C C . GLN A 1 84 ? 10.220 -10.906 -6.924 1.00 71.25 84 GLN A C 1
ATOM 681 O O . GLN A 1 84 ? 11.331 -10.393 -6.850 1.00 71.25 84 GLN A O 1
ATOM 686 N N . THR A 1 85 ? 9.681 -11.288 -8.082 1.00 70.12 85 THR A N 1
ATOM 687 C CA . THR A 1 85 ? 10.327 -11.171 -9.391 1.00 70.12 85 THR A CA 1
ATOM 688 C C . THR A 1 85 ? 9.363 -10.560 -10.399 1.00 70.12 85 THR A C 1
ATOM 690 O O . THR A 1 85 ? 8.143 -10.708 -10.290 1.00 70.12 85 THR A O 1
ATOM 693 N N . VAL A 1 86 ? 9.904 -9.862 -11.399 1.00 70.69 86 VAL A N 1
ATOM 694 C CA . VAL A 1 86 ? 9.095 -9.342 -12.505 1.00 70.69 86 VAL A CA 1
ATOM 695 C C . VAL A 1 86 ? 8.825 -10.484 -13.483 1.00 70.69 86 VAL A C 1
ATOM 697 O O . VAL A 1 86 ? 9.754 -11.060 -14.048 1.00 70.69 86 VAL A O 1
ATOM 700 N N . LEU A 1 87 ? 7.549 -10.808 -13.687 1.00 66.56 87 LEU A N 1
ATOM 701 C CA . LEU A 1 87 ? 7.128 -11.807 -14.666 1.00 66.56 87 LEU A CA 1
ATOM 702 C C . LEU A 1 87 ? 7.006 -11.146 -16.042 1.00 66.56 87 LEU A C 1
ATOM 704 O O . LEU A 1 87 ? 6.124 -10.320 -16.273 1.00 66.56 87 LEU A O 1
ATOM 708 N N . LEU A 1 88 ? 7.916 -11.508 -16.946 1.00 67.69 88 LEU A N 1
ATOM 709 C CA . LEU A 1 88 ? 8.019 -10.957 -18.301 1.00 67.69 88 LEU A CA 1
ATOM 710 C C . LEU A 1 88 ? 7.785 -12.010 -19.389 1.00 67.69 88 LEU A C 1
ATOM 712 O O . LEU A 1 88 ? 8.041 -11.741 -20.558 1.00 67.69 88 LEU A O 1
ATOM 716 N N . ASP A 1 89 ? 7.323 -13.205 -19.025 1.00 59.34 89 ASP A N 1
ATOM 717 C CA . ASP A 1 89 ? 7.419 -14.404 -19.869 1.00 59.34 89 ASP A CA 1
ATOM 718 C C . ASP A 1 89 ? 6.758 -14.261 -21.250 1.00 59.34 89 ASP A C 1
ATOM 720 O O . ASP A 1 89 ? 7.233 -14.837 -22.227 1.00 59.34 89 ASP A O 1
ATOM 724 N N . SER A 1 90 ? 5.707 -13.444 -21.377 1.00 58.78 90 SER A N 1
ATOM 725 C CA . SER A 1 90 ? 5.083 -13.135 -22.672 1.00 58.78 90 SER A CA 1
ATOM 726 C C . SER A 1 90 ? 5.851 -12.097 -23.505 1.00 58.78 90 SER A C 1
ATOM 728 O O . SER A 1 90 ? 5.743 -12.095 -24.730 1.00 58.78 90 SER A O 1
ATOM 730 N N . LEU A 1 91 ? 6.644 -11.239 -22.861 1.00 60.34 91 LEU A N 1
ATOM 731 C CA . LEU A 1 91 ? 7.409 -10.135 -23.451 1.00 60.34 91 LEU A CA 1
ATOM 732 C C . LEU A 1 91 ? 8.841 -10.517 -23.846 1.00 60.34 91 LEU A C 1
ATOM 734 O O . LEU A 1 91 ? 9.436 -9.835 -24.680 1.00 60.34 91 LEU A O 1
ATOM 738 N N . LEU A 1 92 ? 9.387 -11.613 -23.310 1.00 60.56 92 LEU A N 1
ATOM 739 C CA . LEU A 1 92 ? 10.724 -12.112 -23.668 1.00 60.56 92 LEU A CA 1
ATOM 740 C C . LEU A 1 92 ? 10.866 -12.387 -25.174 1.00 60.56 92 LEU A C 1
ATOM 742 O O . LEU A 1 92 ? 11.917 -12.120 -25.756 1.00 60.56 92 LEU A O 1
ATOM 746 N N . ASN A 1 93 ? 9.787 -12.844 -25.815 1.00 60.62 93 ASN A N 1
ATOM 747 C CA . ASN A 1 93 ? 9.751 -13.086 -27.258 1.00 60.62 93 ASN A CA 1
ATOM 748 C C . ASN A 1 93 ? 9.765 -11.787 -28.089 1.00 60.62 93 ASN A C 1
ATOM 750 O O . ASN A 1 93 ? 10.210 -11.812 -29.232 1.00 60.62 93 ASN A O 1
ATOM 754 N N . GLU A 1 94 ? 9.292 -10.661 -27.537 1.00 58.06 94 GLU A N 1
ATOM 755 C CA . GLU A 1 94 ? 9.272 -9.354 -28.218 1.00 58.06 94 GLU A CA 1
ATOM 756 C C . GLU A 1 94 ? 10.535 -8.517 -27.960 1.00 58.06 94 GLU A C 1
ATOM 758 O O . GLU A 1 94 ? 10.919 -7.717 -28.811 1.00 58.06 94 GLU A O 1
ATOM 763 N N . ILE A 1 95 ? 11.173 -8.671 -26.795 1.00 61.34 95 ILE A N 1
ATOM 764 C CA . ILE A 1 95 ? 12.305 -7.832 -26.355 1.00 61.34 95 ILE A CA 1
ATOM 765 C C . ILE A 1 95 ? 13.659 -8.380 -26.840 1.00 61.34 95 ILE A C 1
ATOM 767 O O . ILE A 1 95 ? 14.632 -7.633 -26.928 1.00 61.34 95 ILE A O 1
ATOM 771 N N . GLY A 1 96 ? 13.715 -9.659 -27.221 1.00 57.28 96 GLY A N 1
ATOM 772 C CA . GLY A 1 96 ? 14.960 -10.346 -27.550 1.00 57.28 96 GLY A CA 1
ATOM 773 C C . GLY A 1 96 ? 15.66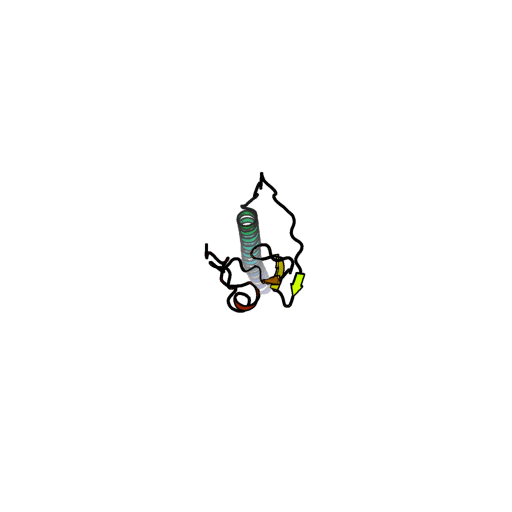4 -10.805 -26.273 1.00 57.28 96 GLY A C 1
ATOM 774 O O . GLY A 1 96 ? 16.001 -10.017 -25.392 1.00 57.28 96 GLY A O 1
ATOM 775 N N . SER A 1 97 ? 15.888 -12.111 -26.166 1.00 55.72 97 SER A N 1
ATOM 776 C CA . SER A 1 97 ? 16.407 -12.797 -24.975 1.00 55.72 97 SER A CA 1
ATOM 777 C C . SER A 1 97 ? 17.853 -12.446 -24.594 1.00 55.72 97 SER A C 1
ATOM 779 O O . SER A 1 97 ? 18.357 -12.951 -23.597 1.00 55.72 97 SER A O 1
ATOM 781 N N . GLU A 1 98 ? 18.540 -11.603 -25.365 1.00 56.16 98 GLU A N 1
ATOM 782 C CA . GLU A 1 98 ? 19.984 -11.378 -25.221 1.00 56.16 98 GLU A CA 1
ATOM 783 C C . GLU A 1 98 ? 20.355 -10.372 -24.117 1.00 56.16 98 GLU A C 1
ATOM 785 O O . GLU A 1 98 ? 21.510 -10.325 -23.707 1.00 56.16 98 GLU A O 1
ATOM 790 N N . ASN A 1 99 ? 19.385 -9.622 -23.573 1.00 46.91 99 ASN A N 1
ATOM 791 C CA . ASN A 1 99 ? 19.632 -8.576 -22.566 1.00 46.91 99 ASN A CA 1
ATOM 792 C C . ASN A 1 99 ? 18.904 -8.779 -21.224 1.00 46.91 99 ASN A C 1
ATOM 794 O O . ASN A 1 99 ? 18.933 -7.886 -20.376 1.00 46.91 99 ASN A O 1
ATOM 798 N N . TYR A 1 100 ? 18.246 -9.922 -20.999 1.00 48.47 100 TYR A N 1
ATOM 799 C CA . TYR A 1 100 ? 17.550 -10.174 -19.734 1.00 48.47 100 TYR A CA 1
ATOM 800 C C . TYR A 1 100 ? 18.466 -10.899 -18.740 1.00 48.47 100 TYR A C 1
ATOM 802 O O . TYR A 1 100 ? 18.603 -12.120 -18.785 1.00 48.47 100 TYR A O 1
ATOM 810 N N . GLN A 1 101 ? 19.088 -10.155 -17.824 1.00 48.31 101 GLN A N 1
ATOM 811 C CA . GLN A 1 101 ? 19.592 -10.742 -16.582 1.00 48.31 101 GLN A CA 1
ATOM 812 C C . GLN A 1 101 ? 18.495 -10.637 -15.525 1.00 48.31 101 GLN A C 1
ATOM 814 O O . GLN A 1 101 ? 18.042 -9.540 -15.201 1.00 48.31 101 GLN A O 1
ATOM 819 N N . SER A 1 102 ? 18.047 -11.785 -15.012 1.00 44.38 102 SER A N 1
ATOM 820 C CA . SER A 1 102 ? 17.196 -11.822 -13.825 1.00 44.38 102 SER A CA 1
ATOM 821 C C . SER A 1 102 ? 17.988 -11.260 -12.645 1.00 44.38 102 SER A C 1
ATOM 823 O O . SER A 1 102 ? 19.065 -11.781 -12.342 1.00 44.38 102 SER A O 1
ATOM 825 N N . PHE A 1 103 ? 17.467 -10.213 -12.012 1.00 45.25 103 PHE A N 1
ATOM 826 C CA . PHE A 1 103 ? 17.935 -9.767 -10.701 1.00 45.25 103 PHE A CA 1
ATOM 827 C C . PHE A 1 103 ? 17.435 -10.709 -9.606 1.00 45.25 103 PHE A C 1
ATOM 829 O O . PHE A 1 103 ? 16.283 -11.188 -9.736 1.00 45.25 103 PHE A O 1
#